Protein AF-A0A640T6I6-F1 (afdb_monomer)

Mean predicted aligned error: 4.87 Å

Secondary structure (DSSP, 8-state):
-HHHHHHHHTTTS-------HHHHHHHHHHHHT--TT--------TT-EEEEEEEE-TTS-EEEEEEEEEE-HHHHHHHTT---

Nearest PDB structures (foldseek):
  7obq-assembly1_v  TM=2.918E-01  e=1.764E+00  Oryctolagus cuniculus
  5f3h-assembly2_K  TM=3.037E-01  e=3.976E+00  Homo sapiens
  7u5p-assembly3_F  TM=2.749E-01  e=8.377E+00  Homo sapiens

pLDDT: mean 90.65, std 7.72, range [59.31, 98.06]

Foldseek 3Di:
DVVVVVCVVQDPHDDDDDDDPVVVVVVCCVQQVPDPPRDDDADADPPFDWDWDQDQDPVRDTHIDGPDGRHPVVVVCVVVVNDD

Organism: NCBI:txid249580

Structure (mmCIF, N/CA/C/O backbone):
data_AF-A0A640T6I6-F1
#
_entry.id   AF-A0A640T6I6-F1
#
loop_
_atom_site.group_PDB
_atom_site.id
_atom_site.type_symbol
_atom_site.label_atom_id
_atom_site.label_alt_id
_atom_site.label_comp_id
_atom_site.label_asym_id
_atom_site.label_entity_id
_atom_site.label_seq_id
_atom_site.pdbx_PDB_ins_code
_atom_site.Cartn_x
_atom_site.Cartn_y
_atom_site.Cartn_z
_atom_site.occupancy
_atom_site.B_iso_or_equiv
_atom_site.auth_seq_id
_atom_site.auth_comp_id
_atom_site.auth_asym_id
_atom_site.auth_atom_id
_atom_site.pdbx_PDB_model_num
ATOM 1 N N . MET A 1 1 ? -11.543 8.622 3.837 1.00 60.59 1 MET A N 1
ATOM 2 C CA . MET A 1 1 ? -12.818 7.989 4.239 1.00 60.59 1 MET A CA 1
ATOM 3 C C . MET A 1 1 ? -13.096 6.722 3.424 1.00 60.59 1 MET A C 1
ATOM 5 O O . MET A 1 1 ? -13.085 5.658 4.017 1.00 60.59 1 MET A O 1
ATOM 9 N N . PHE A 1 2 ? -13.166 6.781 2.085 1.00 82.88 2 PHE A N 1
ATOM 10 C CA . PHE A 1 2 ? -13.449 5.609 1.227 1.00 82.88 2 PHE A CA 1
ATOM 11 C C . PHE A 1 2 ? -12.605 4.343 1.499 1.00 82.88 2 PHE A C 1
ATOM 13 O O . PHE A 1 2 ? -13.165 3.263 1.654 1.00 82.88 2 PHE A O 1
ATOM 20 N N . LEU A 1 3 ? -11.271 4.459 1.587 1.00 85.94 3 LEU A N 1
ATOM 21 C CA . LEU A 1 3 ? -10.396 3.290 1.766 1.00 85.94 3 LEU A CA 1
ATOM 22 C C . LEU A 1 3 ? -10.629 2.568 3.104 1.00 85.94 3 LEU A C 1
ATOM 24 O O . LEU A 1 3 ? -10.684 1.343 3.137 1.00 85.94 3 LEU A O 1
ATOM 28 N N . HIS A 1 4 ? -10.795 3.327 4.190 1.00 88.12 4 HIS A N 1
ATOM 29 C CA . HIS A 1 4 ? -11.092 2.771 5.510 1.00 88.12 4 HIS A CA 1
ATOM 30 C C . HIS A 1 4 ? -12.418 2.006 5.492 1.00 88.12 4 HIS A C 1
ATOM 32 O O . HIS A 1 4 ? -12.471 0.854 5.913 1.00 88.12 4 HIS A O 1
ATOM 38 N N . ASP A 1 5 ? -13.466 2.616 4.936 1.00 90.44 5 ASP A N 1
ATOM 39 C CA . ASP A 1 5 ? -14.792 2.003 4.881 1.00 90.44 5 ASP A CA 1
ATOM 40 C C . ASP A 1 5 ? -14.790 0.721 4.044 1.00 90.44 5 ASP A C 1
ATOM 42 O O . ASP A 1 5 ? -15.461 -0.245 4.407 1.00 90.44 5 ASP A O 1
ATOM 46 N N . LEU A 1 6 ? -14.040 0.689 2.934 1.00 87.88 6 LEU A N 1
ATOM 47 C CA . LEU A 1 6 ? -13.946 -0.507 2.100 1.00 87.88 6 LEU A CA 1
ATOM 48 C C . LEU A 1 6 ? -13.247 -1.649 2.843 1.00 87.88 6 LEU A C 1
ATOM 50 O O . LEU A 1 6 ? -13.734 -2.774 2.838 1.00 87.88 6 LEU A O 1
ATOM 54 N N . ILE A 1 7 ? -12.133 -1.359 3.515 1.00 89.62 7 ILE A N 1
ATOM 55 C CA . ILE A 1 7 ? -11.403 -2.357 4.302 1.00 89.62 7 ILE A CA 1
ATOM 56 C C . ILE A 1 7 ? -12.306 -2.927 5.403 1.00 89.62 7 ILE A C 1
ATOM 58 O O . ILE A 1 7 ? -12.429 -4.144 5.521 1.00 89.62 7 ILE A O 1
ATOM 62 N N . THR A 1 8 ? -13.001 -2.061 6.145 1.00 89.69 8 THR A N 1
ATOM 63 C CA . THR A 1 8 ? -13.895 -2.466 7.239 1.00 89.69 8 THR A CA 1
ATOM 64 C C . THR A 1 8 ? -15.067 -3.326 6.753 1.00 89.69 8 THR A C 1
ATOM 66 O O . THR A 1 8 ? -15.419 -4.307 7.404 1.00 89.69 8 THR A O 1
ATOM 69 N N . ARG A 1 9 ? -15.667 -3.017 5.593 1.00 92.25 9 ARG A N 1
ATOM 70 C CA . ARG A 1 9 ? -16.779 -3.811 5.025 1.00 92.25 9 ARG A CA 1
ATOM 71 C C . ARG A 1 9 ? -16.376 -5.220 4.596 1.00 92.25 9 ARG A C 1
ATOM 73 O O . ARG A 1 9 ? -17.231 -6.095 4.516 1.00 92.25 9 ARG A O 1
ATOM 80 N N . HIS A 1 10 ? -15.100 -5.432 4.304 1.00 90.94 10 HIS A N 1
ATOM 81 C CA . HIS A 1 10 ? -14.563 -6.703 3.823 1.00 90.94 10 HIS A CA 1
ATOM 82 C C . HIS A 1 10 ? -13.599 -7.331 4.837 1.00 90.94 10 HIS A C 1
ATOM 84 O O . HIS A 1 10 ? -12.670 -8.052 4.467 1.00 90.94 10 HIS A O 1
ATOM 90 N N . GLU A 1 11 ? -13.816 -7.050 6.121 1.00 86.56 11 GLU A N 1
ATOM 91 C CA . GLU A 1 11 ? -13.024 -7.595 7.212 1.00 86.56 11 GLU A CA 1
ATOM 92 C C . GLU A 1 11 ? -12.969 -9.134 7.160 1.00 86.56 11 GLU A C 1
ATOM 94 O O . GLU A 1 11 ? -13.971 -9.801 6.907 1.00 86.56 11 GLU A O 1
ATOM 99 N N . GLY A 1 12 ? -11.779 -9.705 7.374 1.00 87.00 12 GLY A N 1
ATOM 100 C CA . GLY A 1 12 ? -11.532 -11.148 7.235 1.00 87.00 12 GLY A CA 1
ATOM 101 C C . GLY A 1 12 ? -11.425 -11.656 5.788 1.00 87.00 12 GLY A C 1
ATOM 102 O O . GLY A 1 12 ? -11.015 -12.796 5.572 1.00 87.00 12 GLY A O 1
ATOM 103 N N . GLY A 1 13 ? -11.745 -10.824 4.794 1.00 91.12 13 GLY A N 1
ATOM 104 C CA . GLY A 1 13 ? -11.582 -11.125 3.376 1.00 91.12 13 GLY A CA 1
ATOM 105 C C . GLY A 1 13 ? -10.206 -10.750 2.818 1.00 91.12 13 GLY A C 1
ATOM 106 O O . GLY A 1 13 ? -9.354 -10.165 3.487 1.00 91.12 13 GLY A O 1
ATOM 107 N N . ARG A 1 14 ? -9.999 -11.064 1.534 1.00 92.62 14 ARG A N 1
ATOM 108 C CA . ARG A 1 14 ? -8.854 -10.585 0.749 1.00 92.62 14 ARG A CA 1
ATOM 109 C C . ARG A 1 14 ? -9.333 -9.521 -0.232 1.00 92.62 14 ARG A C 1
ATOM 111 O O . ARG A 1 14 ? -10.169 -9.809 -1.082 1.00 92.62 14 ARG A O 1
ATOM 118 N N . LEU A 1 15 ? -8.764 -8.323 -0.137 1.00 93.12 15 LEU A N 1
ATOM 119 C CA . LEU A 1 15 ? -9.016 -7.226 -1.067 1.00 93.12 15 LEU A CA 1
ATOM 120 C C . LEU A 1 15 ? -7.791 -6.984 -1.947 1.00 93.12 15 LEU A C 1
ATOM 122 O O . LEU A 1 15 ? -6.655 -7.080 -1.481 1.00 93.12 15 LEU A O 1
ATOM 126 N N . LEU A 1 16 ? -8.037 -6.628 -3.205 1.00 94.25 16 LEU A N 1
ATOM 127 C CA . LEU A 1 16 ? -7.027 -6.130 -4.130 1.00 94.25 16 LEU A CA 1
ATOM 128 C C . LEU A 1 16 ? -7.472 -4.761 -4.639 1.00 94.25 16 LEU A C 1
ATOM 130 O O . LEU A 1 16 ? -8.604 -4.602 -5.089 1.00 94.25 16 LEU A O 1
ATOM 134 N N . PHE A 1 17 ? -6.560 -3.796 -4.594 1.00 93.00 17 PHE A N 1
ATOM 135 C CA . PHE A 1 17 ? -6.763 -2.464 -5.144 1.00 93.00 17 PHE A CA 1
ATOM 136 C C . PHE A 1 17 ? -5.755 -2.233 -6.265 1.00 93.00 17 PHE A C 1
ATOM 138 O O . PHE A 1 17 ? -4.552 -2.356 -6.040 1.00 93.00 17 PHE A O 1
ATOM 145 N N . ALA A 1 18 ? -6.239 -1.861 -7.447 1.00 95.19 18 ALA A N 1
ATOM 146 C CA . ALA A 1 18 ? -5.415 -1.245 -8.479 1.00 95.19 18 ALA A CA 1
ATOM 147 C C . ALA A 1 18 ? -5.572 0.273 -8.344 1.00 95.19 18 ALA A C 1
ATOM 149 O O . ALA A 1 18 ? -6.674 0.798 -8.509 1.00 95.19 18 ALA A O 1
ATOM 150 N N . ALA A 1 19 ? -4.502 0.968 -7.964 1.00 93.62 19 ALA A N 1
ATOM 151 C CA . ALA A 1 19 ? -4.555 2.388 -7.640 1.00 93.62 19 ALA A CA 1
ATOM 152 C C . ALA A 1 19 ? -3.230 3.097 -7.948 1.00 93.62 19 ALA A C 1
ATOM 154 O O . ALA A 1 19 ? -2.215 2.459 -8.221 1.00 93.62 19 ALA A O 1
ATOM 155 N N . HIS A 1 20 ? -3.257 4.427 -7.881 1.00 95.50 20 HIS A N 1
ATOM 156 C CA . HIS A 1 20 ? -2.074 5.272 -8.040 1.00 95.50 20 HIS A CA 1
ATOM 157 C C . HIS A 1 20 ? -1.209 5.271 -6.770 1.00 95.50 20 HIS A C 1
ATOM 159 O O . HIS A 1 20 ? -1.675 4.901 -5.684 1.00 95.50 20 HIS A O 1
ATOM 165 N N . GLY A 1 21 ? 0.042 5.722 -6.902 1.00 94.31 21 GLY A N 1
ATOM 166 C CA . GLY A 1 21 ? 1.012 5.756 -5.805 1.00 94.31 21 GLY A CA 1
ATOM 167 C C . GLY A 1 21 ? 0.501 6.525 -4.589 1.00 94.31 21 GLY A C 1
ATOM 168 O O . GLY A 1 21 ? 0.619 6.049 -3.467 1.00 94.31 21 GLY A O 1
ATOM 169 N N . GLU A 1 22 ? -0.190 7.641 -4.797 1.00 93.94 22 GLU A N 1
ATOM 170 C CA . GLU A 1 22 ? -0.769 8.483 -3.748 1.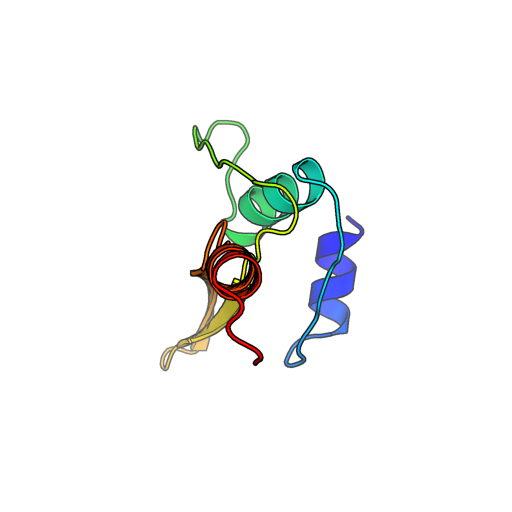00 93.94 22 GLU A CA 1
ATOM 171 C C . GLU A 1 22 ? -1.804 7.729 -2.906 1.00 93.94 22 GLU A C 1
ATOM 173 O O . GLU A 1 22 ? -1.884 7.917 -1.693 1.00 93.94 22 GLU A O 1
ATOM 178 N N . THR A 1 23 ? -2.569 6.821 -3.521 1.00 93.88 23 THR A N 1
ATOM 179 C CA . THR A 1 23 ? -3.525 5.978 -2.785 1.00 93.88 23 THR A CA 1
ATOM 180 C C . THR A 1 23 ? -2.793 4.952 -1.929 1.00 93.88 23 THR A C 1
ATOM 182 O O . THR A 1 23 ? -3.182 4.702 -0.789 1.00 93.88 23 THR A O 1
ATOM 185 N N . VAL A 1 24 ? -1.705 4.384 -2.454 1.00 95.44 24 VAL A N 1
ATOM 186 C CA . VAL A 1 24 ? -0.843 3.472 -1.701 1.00 95.44 24 VAL A CA 1
ATOM 187 C C . VAL A 1 24 ? -0.207 4.208 -0.519 1.00 95.44 24 VAL A C 1
ATOM 189 O O . VAL A 1 24 ? -0.246 3.695 0.596 1.00 95.44 24 VAL A O 1
ATOM 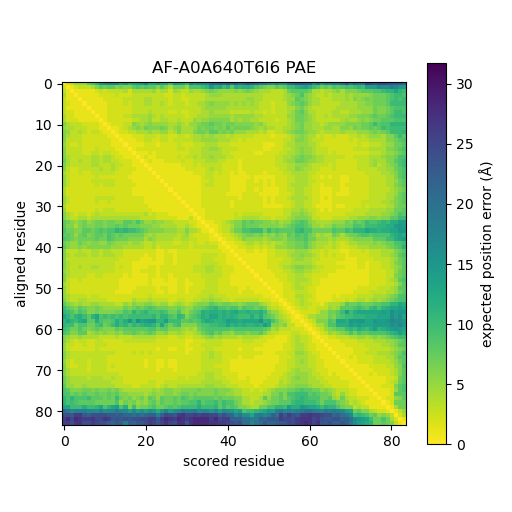192 N N . LEU A 1 25 ? 0.305 5.427 -0.705 1.00 94.50 25 LEU A N 1
ATOM 193 C CA . LEU A 1 25 ? 0.856 6.257 0.376 1.00 94.50 25 LEU A CA 1
ATOM 194 C C . LEU A 1 25 ? -0.196 6.585 1.444 1.00 94.50 25 LEU A C 1
ATOM 196 O O . LEU A 1 25 ? 0.061 6.419 2.637 1.00 94.50 25 LEU A O 1
ATOM 200 N N . ALA A 1 26 ? -1.408 6.962 1.029 1.00 92.19 26 ALA A N 1
ATOM 201 C CA . ALA A 1 26 ? -2.518 7.194 1.950 1.00 92.19 26 ALA A CA 1
ATOM 202 C C . ALA A 1 26 ? -2.877 5.930 2.753 1.00 92.19 26 ALA A C 1
ATOM 204 O O . ALA A 1 26 ? -3.177 6.020 3.944 1.00 92.19 26 ALA A O 1
ATOM 205 N N . ALA A 1 27 ? -2.800 4.746 2.133 1.00 94.81 27 ALA A N 1
ATOM 206 C CA . ALA A 1 27 ? -2.980 3.474 2.827 1.00 94.81 27 ALA A CA 1
ATOM 207 C C . ALA A 1 27 ? -1.894 3.237 3.888 1.00 94.81 27 ALA A C 1
ATOM 209 O O . ALA A 1 27 ? -2.222 2.802 4.987 1.00 94.81 27 ALA A O 1
ATOM 210 N N . HIS A 1 28 ? -0.624 3.562 3.610 1.00 95.94 28 HIS A N 1
ATOM 211 C CA . HIS A 1 28 ? 0.452 3.440 4.605 1.00 95.94 28 HIS A CA 1
ATOM 212 C C . HIS A 1 28 ? 0.183 4.326 5.821 1.00 95.94 28 HIS A C 1
ATOM 214 O O . HIS A 1 28 ? 0.215 3.834 6.947 1.00 95.94 28 HIS A O 1
ATOM 220 N N . ALA A 1 29 ? -0.142 5.603 5.597 1.00 93.81 29 ALA A N 1
ATOM 221 C CA . ALA A 1 29 ? -0.465 6.530 6.678 1.00 93.81 29 ALA A CA 1
ATOM 222 C C . ALA A 1 29 ? -1.651 6.035 7.520 1.00 93.81 29 ALA A C 1
ATOM 224 O O . ALA A 1 29 ? -1.560 5.985 8.746 1.00 93.81 29 ALA A O 1
ATOM 225 N N . LEU A 1 30 ? -2.730 5.593 6.865 1.00 93.38 30 LEU A N 1
ATOM 226 C CA . LEU A 1 30 ? -3.925 5.082 7.534 1.00 93.38 30 LEU A CA 1
ATOM 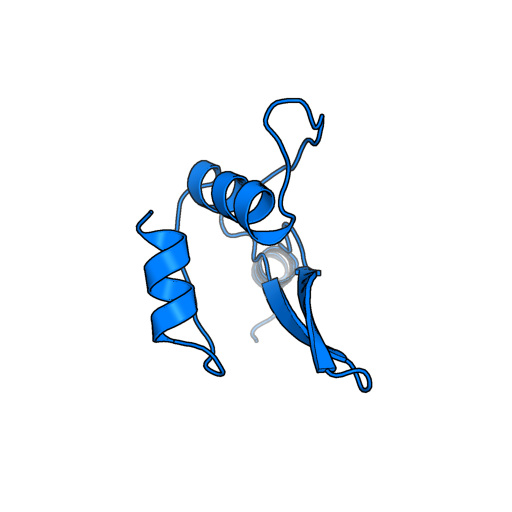227 C C . LEU A 1 30 ? -3.642 3.819 8.360 1.00 93.38 30 LEU A C 1
ATOM 229 O O . LEU A 1 30 ? -4.040 3.742 9.518 1.00 93.38 30 LEU A O 1
ATOM 233 N N . LEU A 1 31 ? -2.989 2.817 7.766 1.00 94.06 31 LEU A N 1
ATOM 234 C CA . LEU A 1 31 ? -2.846 1.488 8.367 1.00 94.06 31 LEU A CA 1
ATOM 235 C C . LEU A 1 31 ? -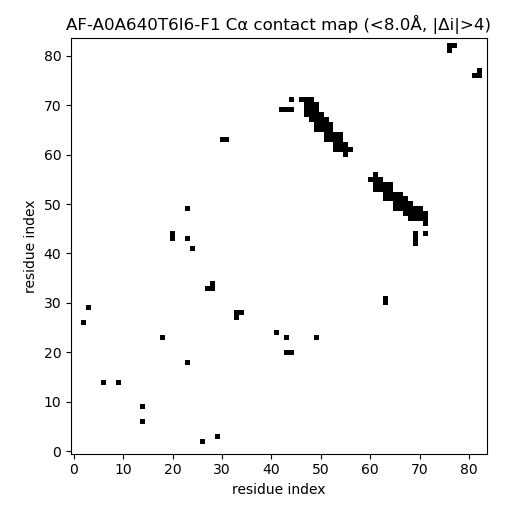1.747 1.435 9.434 1.00 94.06 31 LEU A C 1
ATOM 237 O O . LEU A 1 31 ? -1.864 0.668 10.387 1.00 94.06 31 LEU A O 1
ATOM 241 N N . LEU A 1 32 ? -0.714 2.274 9.323 1.00 93.56 32 LEU A N 1
ATOM 242 C CA . LEU A 1 32 ? 0.287 2.449 10.382 1.00 93.56 32 LEU A CA 1
ATOM 243 C C . LEU A 1 32 ? -0.169 3.418 11.477 1.00 93.56 32 LEU A C 1
ATOM 245 O O . LEU A 1 32 ? 0.485 3.489 12.515 1.00 93.56 32 LEU A O 1
ATOM 249 N N . GLY A 1 33 ? -1.258 4.162 11.257 1.00 93.19 33 GLY A N 1
ATOM 250 C CA . GLY A 1 33 ? -1.692 5.224 12.160 1.00 93.19 33 GLY A CA 1
ATOM 251 C C . GLY A 1 33 ? -0.679 6.368 12.243 1.00 93.19 33 GLY A C 1
ATOM 252 O O . GLY A 1 33 ? -0.453 6.900 13.328 1.00 93.19 33 GLY A O 1
ATOM 253 N N . LEU A 1 34 ? -0.035 6.718 11.121 1.00 93.19 34 LEU A N 1
ATOM 254 C CA . LEU A 1 34 ? 0.922 7.825 11.083 1.00 93.19 34 LEU A CA 1
ATOM 255 C C . LEU A 1 34 ? 0.180 9.140 11.318 1.00 93.19 34 LEU A C 1
ATOM 257 O O . LEU A 1 34 ? -0.802 9.447 10.638 1.00 93.19 34 LEU A O 1
ATOM 261 N N . GLY A 1 35 ? 0.655 9.909 12.294 1.00 89.50 35 GLY A N 1
ATOM 262 C CA . GLY A 1 35 ? 0.122 11.230 12.577 1.00 89.50 35 GLY A CA 1
ATOM 263 C C . GLY A 1 35 ? 0.658 12.280 11.597 1.00 89.50 35 GLY A C 1
ATOM 264 O O . GLY A 1 35 ? 1.653 12.039 10.915 1.00 89.50 35 GLY A O 1
ATOM 265 N N . PRO A 1 36 ? 0.068 13.489 11.573 1.00 84.56 36 PRO A N 1
ATOM 266 C CA . PRO A 1 36 ? 0.517 14.586 10.708 1.00 84.56 36 PRO A CA 1
ATOM 267 C C . PRO A 1 36 ? 1.981 14.998 10.920 1.00 84.56 36 PRO A C 1
ATOM 269 O O . PRO A 1 36 ? 2.607 15.530 10.013 1.00 84.56 36 PRO A O 1
ATOM 272 N N . MET A 1 37 ? 2.515 14.755 12.120 1.00 90.06 37 MET A N 1
ATOM 273 C CA . MET A 1 37 ? 3.891 15.089 12.510 1.00 90.06 37 MET A CA 1
ATOM 274 C C . MET A 1 37 ? 4.860 13.909 12.357 1.00 90.06 37 MET A C 1
ATOM 276 O O . MET A 1 37 ? 6.019 14.011 12.745 1.00 90.06 37 MET A O 1
ATOM 280 N N . THR A 1 38 ? 4.391 12.759 11.870 1.00 91.50 38 THR A N 1
ATOM 281 C CA . THR A 1 38 ? 5.239 11.580 11.702 1.00 91.50 38 THR A CA 1
ATOM 282 C C . THR A 1 38 ? 5.965 11.654 10.365 1.00 91.50 38 THR A C 1
ATOM 284 O O . THR A 1 38 ? 5.346 11.540 9.310 1.00 91.50 38 THR A O 1
ATOM 287 N N . GLU A 1 39 ? 7.287 11.803 10.405 1.00 90.38 39 GLU A N 1
ATOM 288 C CA . GLU A 1 39 ? 8.117 11.759 9.202 1.00 90.38 39 GLU A CA 1
ATOM 289 C C . GLU A 1 39 ? 8.328 10.310 8.748 1.00 90.38 39 GLU A C 1
ATOM 291 O O . GLU A 1 39 ? 9.019 9.524 9.398 1.00 90.38 39 GLU A O 1
ATOM 296 N N . ALA A 1 40 ? 7.718 9.946 7.621 1.00 89.50 40 ALA A N 1
ATOM 297 C CA . ALA A 1 40 ? 7.924 8.663 6.963 1.00 89.50 40 ALA A CA 1
ATOM 298 C C . ALA A 1 40 ? 7.822 8.833 5.443 1.00 89.50 40 ALA A C 1
ATOM 300 O O . ALA A 1 40 ? 6.853 9.397 4.934 1.00 89.50 40 ALA A O 1
ATOM 301 N N . GLY A 1 41 ? 8.821 8.328 4.719 1.00 91.25 41 GLY A N 1
ATOM 302 C CA . GLY A 1 41 ? 8.850 8.315 3.259 1.00 91.25 41 GLY A CA 1
ATOM 303 C C . GLY A 1 41 ? 8.707 6.895 2.724 1.00 91.25 41 GLY A C 1
ATOM 304 O O . GLY A 1 41 ? 9.356 5.977 3.220 1.00 91.25 41 GLY A O 1
ATOM 305 N N . PHE A 1 42 ? 7.887 6.725 1.690 1.00 95.62 42 PHE A N 1
ATOM 306 C CA . PHE A 1 42 ? 7.718 5.455 0.985 1.00 95.62 42 PHE A CA 1
ATOM 307 C C . PHE A 1 42 ? 7.822 5.697 -0.517 1.00 95.62 42 PHE A C 1
ATOM 309 O O . PHE A 1 42 ? 7.323 6.703 -1.023 1.00 95.62 42 PHE A O 1
ATOM 316 N N . THR A 1 43 ? 8.447 4.771 -1.237 1.00 97.06 43 THR A N 1
ATOM 317 C CA . THR A 1 43 ? 8.522 4.819 -2.699 1.00 97.06 43 THR A CA 1
ATOM 318 C C . THR A 1 43 ? 7.532 3.831 -3.295 1.00 97.06 43 THR A C 1
ATOM 320 O O . THR A 1 43 ? 7.307 2.747 -2.765 1.00 97.06 43 THR A O 1
ATOM 323 N N . VAL A 1 44 ? 6.902 4.201 -4.406 1.00 97.69 44 VAL A N 1
ATOM 324 C CA . VAL A 1 44 ? 5.958 3.322 -5.100 1.00 97.69 44 VAL A CA 1
ATOM 325 C C . VAL A 1 44 ? 6.313 3.309 -6.576 1.00 97.69 44 VAL A C 1
ATOM 327 O O . VAL A 1 44 ? 6.189 4.318 -7.264 1.00 97.69 44 VAL A O 1
ATOM 330 N N . SER A 1 45 ? 6.784 2.160 -7.046 1.00 97.69 45 SER A N 1
ATOM 331 C CA . SER A 1 45 ? 7.108 1.918 -8.451 1.00 97.69 45 SER A CA 1
ATOM 332 C C . SER A 1 45 ? 5.859 1.507 -9.225 1.00 97.69 45 SER A C 1
ATOM 334 O O . SER A 1 45 ? 4.919 0.938 -8.665 1.00 97.69 45 SER A O 1
ATOM 336 N N . HIS A 1 46 ? 5.856 1.741 -10.537 1.00 96.19 46 HIS A N 1
ATOM 337 C CA . HIS A 1 46 ? 4.776 1.268 -11.399 1.00 96.19 46 HIS A CA 1
ATOM 338 C C . HIS A 1 46 ? 4.615 -0.250 -11.316 1.00 96.19 46 HIS A C 1
ATOM 340 O O . HIS A 1 46 ? 5.598 -0.990 -11.312 1.00 96.19 46 HIS A O 1
ATOM 346 N N . ALA A 1 47 ? 3.354 -0.684 -11.253 1.00 96.00 47 ALA A N 1
ATOM 347 C CA . ALA A 1 47 ? 2.954 -2.083 -11.132 1.00 96.00 47 ALA A CA 1
ATOM 348 C C . ALA A 1 47 ? 3.575 -2.831 -9.935 1.00 96.00 47 ALA A C 1
ATOM 350 O O . ALA A 1 47 ? 3.547 -4.056 -9.905 1.00 96.00 47 ALA A O 1
ATOM 351 N N . SER A 1 48 ? 4.106 -2.131 -8.928 1.00 97.75 48 SER A N 1
ATOM 352 C CA . SER A 1 48 ? 4.582 -2.797 -7.721 1.00 97.75 48 SER A CA 1
ATOM 353 C C . SER A 1 48 ? 3.421 -3.291 -6.858 1.00 97.75 48 SER A C 1
ATOM 355 O O . SER A 1 48 ? 2.340 -2.700 -6.807 1.00 97.75 48 SER A O 1
ATOM 357 N N . VAL A 1 49 ? 3.643 -4.401 -6.158 1.00 97.75 49 VAL A N 1
ATOM 358 C CA . VAL A 1 49 ? 2.664 -4.999 -5.252 1.00 97.75 49 VAL A CA 1
ATOM 359 C C . VAL A 1 49 ? 3.025 -4.632 -3.817 1.00 97.75 49 VAL A C 1
ATOM 361 O O . VAL A 1 49 ? 4.128 -4.887 -3.340 1.00 97.75 49 VAL A O 1
ATOM 364 N N . THR A 1 50 ? 2.067 -4.051 -3.099 1.00 98.06 50 THR A N 1
ATOM 365 C CA . THR A 1 50 ? 2.158 -3.813 -1.653 1.00 98.06 50 THR A CA 1
ATOM 366 C C . THR A 1 50 ? 1.103 -4.662 -0.957 1.00 98.06 50 THR A C 1
ATOM 368 O O . THR A 1 50 ? -0.063 -4.649 -1.351 1.00 98.06 50 THR A O 1
ATOM 371 N N . ARG A 1 51 ? 1.501 -5.417 0.070 1.00 97.25 51 ARG A N 1
ATOM 372 C CA . ARG A 1 51 ? 0.617 -6.318 0.811 1.00 97.25 51 ARG A CA 1
ATOM 373 C C . ARG A 1 51 ? 0.552 -5.926 2.276 1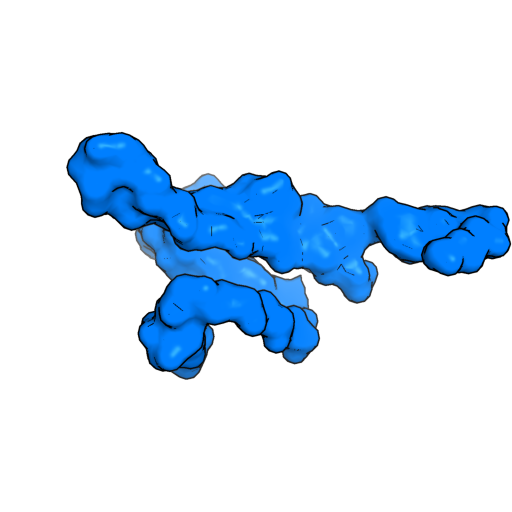.00 97.25 51 ARG A C 1
ATOM 375 O O . ARG A 1 51 ? 1.563 -5.892 2.973 1.00 97.25 51 ARG A O 1
ATOM 382 N N . TRP A 1 52 ? -0.678 -5.742 2.734 1.00 96.69 52 TRP A N 1
ATOM 383 C CA . TRP A 1 52 ? -1.022 -5.577 4.136 1.00 96.69 52 TRP A CA 1
ATOM 384 C C . TRP A 1 52 ? -1.711 -6.826 4.664 1.00 96.69 52 TRP A C 1
ATOM 386 O O . TRP A 1 52 ? -2.452 -7.493 3.940 1.00 96.69 52 TRP A O 1
ATOM 396 N N . GLN A 1 53 ? -1.479 -7.127 5.935 1.00 94.38 53 GLN A N 1
ATOM 397 C CA . GLN A 1 53 ? -2.166 -8.190 6.654 1.00 94.38 53 GLN A CA 1
ATOM 398 C C . GLN A 1 53 ? -2.747 -7.632 7.949 1.00 94.38 53 GLN A C 1
ATOM 400 O O . GLN A 1 53 ? -2.050 -6.954 8.704 1.00 94.38 53 GLN A O 1
ATOM 405 N N . HIS A 1 54 ? -4.019 -7.922 8.215 1.00 92.38 54 HIS A N 1
ATOM 406 C CA . HIS A 1 54 ? -4.637 -7.592 9.492 1.00 92.38 54 HIS A CA 1
ATOM 407 C C . HIS A 1 54 ? -4.337 -8.719 10.481 1.00 92.38 54 HIS A C 1
ATOM 409 O O . HIS A 1 54 ? -5.037 -9.729 10.530 1.00 92.38 54 HIS A O 1
ATOM 415 N N . HIS A 1 55 ? -3.241 -8.588 11.222 1.00 88.06 55 HIS A N 1
ATOM 416 C CA . HIS A 1 55 ? -2.801 -9.616 12.150 1.00 88.06 55 HIS A CA 1
ATOM 417 C C . HIS A 1 55 ? -3.623 -9.565 13.443 1.00 88.06 55 HIS A C 1
ATOM 419 O O . HIS A 1 55 ? -3.746 -8.513 14.075 1.00 88.06 55 HIS A O 1
ATOM 425 N N . HIS A 1 56 ? -4.149 -10.722 13.846 1.00 86.44 56 HIS A N 1
ATOM 426 C CA . HIS A 1 56 ? -4.707 -10.971 15.175 1.00 86.44 56 HIS A CA 1
ATOM 427 C C . HIS A 1 56 ? -3.681 -11.754 15.982 1.00 86.44 56 HIS A C 1
ATOM 429 O O . HIS A 1 56 ? -3.351 -12.886 15.627 1.00 86.44 56 HIS A O 1
ATOM 435 N N . ASN A 1 57 ? -3.168 -11.165 17.060 1.00 81.44 57 ASN A N 1
ATOM 436 C CA . ASN A 1 57 ? -2.251 -11.884 17.937 1.00 81.44 57 ASN A CA 1
ATOM 437 C C . ASN A 1 57 ? -3.012 -12.729 18.978 1.00 81.44 57 ASN A C 1
ATOM 439 O O . ASN A 1 57 ? -4.210 -12.558 19.201 1.00 81.44 57 ASN A O 1
ATOM 443 N N . ARG A 1 58 ? -2.299 -13.634 19.666 1.00 80.38 58 ARG A N 1
ATOM 444 C CA . ARG A 1 58 ? -2.886 -14.501 20.713 1.00 80.38 58 ARG A CA 1
ATOM 445 C C . ARG A 1 58 ? -3.455 -13.732 21.914 1.00 80.38 58 ARG A C 1
ATOM 447 O O . ARG A 1 58 ? -4.180 -14.318 22.705 1.00 80.38 58 ARG A O 1
ATOM 454 N N . LEU A 1 59 ? -3.122 -12.449 22.052 1.00 86.25 59 LEU A N 1
ATOM 455 C CA . LEU A 1 59 ? -3.612 -11.554 23.102 1.00 86.25 59 LEU A CA 1
ATOM 456 C C . LEU A 1 59 ? -4.871 -10.780 22.665 1.00 86.25 59 LEU A C 1
ATOM 458 O O . LEU A 1 59 ? -5.301 -9.872 23.369 1.00 86.25 59 LEU A O 1
ATOM 462 N N . GLY A 1 60 ? -5.447 -11.100 21.499 1.00 81.94 60 GLY A N 1
ATOM 463 C CA . GLY A 1 60 ? -6.648 -10.449 20.969 1.00 81.94 60 GLY A CA 1
ATOM 464 C C . GLY A 1 60 ? -6.406 -9.056 20.381 1.00 81.94 60 GLY A C 1
ATOM 465 O O . GLY A 1 60 ? -7.360 -8.342 20.078 1.00 81.94 60 GLY A O 1
ATOM 466 N N . GLN A 1 61 ? -5.148 -8.643 20.208 1.00 84.38 61 GLN A N 1
ATOM 467 C CA . GLN A 1 61 ? -4.823 -7.355 19.606 1.00 84.38 61 GLN A CA 1
ATOM 468 C C . GLN A 1 61 ? -4.833 -7.463 18.085 1.00 84.38 61 GLN A C 1
ATOM 470 O O . GLN A 1 61 ? -4.295 -8.407 17.497 1.00 84.38 61 GLN A O 1
ATOM 475 N N . ARG A 1 62 ? -5.413 -6.439 17.462 1.00 86.56 62 ARG A N 1
ATOM 476 C CA . ARG A 1 62 ? -5.523 -6.298 16.014 1.00 86.56 62 ARG A CA 1
ATOM 477 C C . ARG A 1 62 ? -4.536 -5.256 15.543 1.00 86.56 62 ARG A C 1
ATOM 479 O O . ARG A 1 62 ? -4.576 -4.118 16.009 1.00 86.56 62 ARG A O 1
ATOM 486 N N . ARG A 1 63 ? -3.646 -5.641 14.637 1.00 90.81 63 ARG A N 1
ATOM 487 C CA . ARG A 1 63 ? -2.652 -4.725 14.089 1.00 90.81 63 ARG A CA 1
ATOM 488 C C . ARG A 1 63 ? -2.468 -4.959 12.604 1.00 90.81 63 ARG A C 1
ATOM 490 O O . ARG A 1 63 ? -2.312 -6.093 12.158 1.00 90.81 63 ARG A O 1
ATOM 497 N N . TRP A 1 64 ? -2.436 -3.874 11.847 1.00 94.06 64 TRP A N 1
ATOM 498 C CA . TRP A 1 64 ? -2.012 -3.918 10.458 1.00 94.06 64 TRP A CA 1
ATOM 499 C C . TRP A 1 64 ? -0.505 -4.123 10.363 1.00 94.06 64 TRP A C 1
ATOM 501 O O . TRP A 1 64 ? 0.281 -3.431 11.010 1.00 94.06 64 TRP A O 1
ATOM 511 N N . MET A 1 65 ? -0.111 -5.091 9.546 1.00 94.81 65 MET A N 1
ATOM 512 C CA . MET A 1 65 ? 1.275 -5.413 9.251 1.00 94.81 65 MET A CA 1
ATOM 513 C C . MET A 1 65 ? 1.555 -5.204 7.769 1.00 94.81 65 MET A C 1
ATOM 515 O O . MET A 1 65 ? 0.847 -5.748 6.919 1.00 94.81 65 MET A O 1
ATOM 519 N N . LEU A 1 66 ? 2.597 -4.430 7.475 1.00 96.25 66 LEU A N 1
ATOM 520 C CA . LEU A 1 66 ? 3.139 -4.285 6.130 1.00 96.25 66 LEU A CA 1
ATOM 521 C C . LEU A 1 66 ? 4.010 -5.507 5.833 1.00 96.25 66 LEU A C 1
ATOM 523 O O . LEU A 1 66 ? 5.166 -5.559 6.237 1.00 96.25 66 LEU A O 1
ATOM 527 N N . ASP A 1 67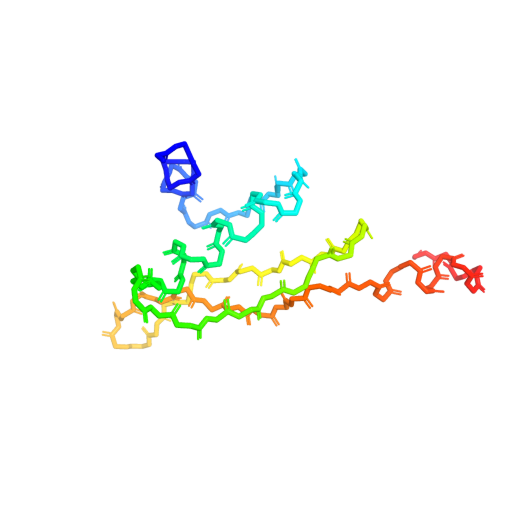 ? 3.427 -6.508 5.182 1.00 96.38 67 ASP A N 1
ATOM 528 C CA . ASP A 1 67 ? 4.102 -7.770 4.854 1.00 96.38 67 ASP A CA 1
ATOM 529 C C . ASP A 1 67 ? 5.057 -7.603 3.668 1.00 96.38 67 ASP A C 1
ATOM 531 O O . ASP A 1 67 ? 6.161 -8.141 3.661 1.00 96.38 67 ASP A O 1
ATOM 535 N N . ARG A 1 68 ? 4.640 -6.827 2.661 1.00 97.06 68 ARG A N 1
ATOM 536 C CA . ARG A 1 68 ? 5.481 -6.457 1.518 1.00 97.06 68 ARG A CA 1
ATOM 537 C C . ARG A 1 68 ? 5.192 -5.043 1.071 1.00 97.06 68 ARG A C 1
ATOM 539 O O . ARG A 1 68 ? 4.035 -4.632 1.028 1.00 97.06 68 ARG A O 1
ATOM 546 N N . HIS A 1 69 ? 6.235 -4.349 0.650 1.00 97.75 69 HIS A N 1
ATOM 547 C CA . HIS A 1 69 ? 6.161 -3.004 0.112 1.00 97.75 69 HIS A CA 1
ATOM 548 C C . HIS A 1 69 ? 6.914 -2.938 -1.210 1.00 97.75 69 HIS A C 1
ATOM 550 O O . HIS A 1 69 ? 8.033 -3.439 -1.296 1.00 97.75 69 HIS A O 1
ATOM 556 N N . ASN A 1 70 ? 6.304 -2.295 -2.208 1.00 97.62 70 ASN A N 1
ATOM 557 C CA . ASN A 1 70 ? 6.947 -1.980 -3.483 1.00 97.62 70 ASN A CA 1
ATOM 558 C C . ASN A 1 70 ? 7.578 -3.207 -4.192 1.00 97.62 70 ASN A C 1
ATOM 560 O O . ASN A 1 70 ? 8.626 -3.094 -4.823 1.00 97.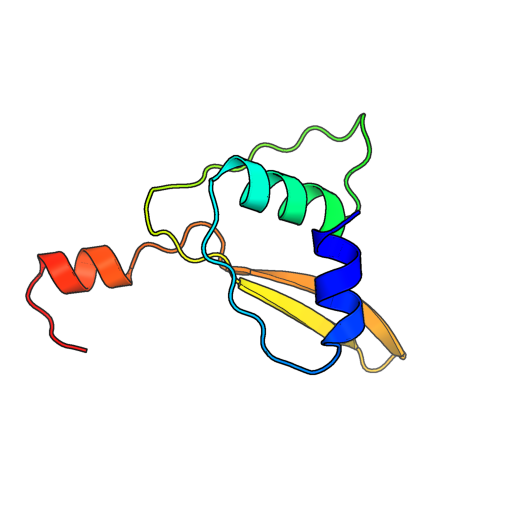62 70 ASN A O 1
ATOM 564 N N . ASP A 1 71 ? 6.942 -4.382 -4.090 1.00 97.81 71 ASP A N 1
ATOM 565 C CA . ASP A 1 71 ? 7.444 -5.642 -4.658 1.00 97.81 71 ASP A CA 1
ATOM 566 C C . ASP A 1 71 ? 7.240 -5.673 -6.181 1.00 97.81 71 ASP A C 1
ATOM 568 O O . ASP A 1 71 ? 6.111 -5.693 -6.679 1.00 97.81 71 ASP A O 1
ATOM 572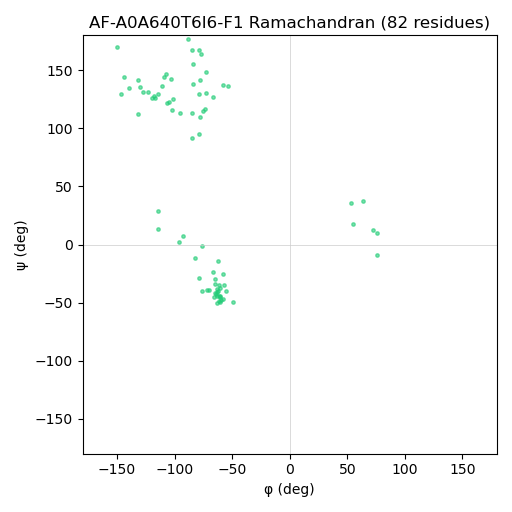 N N . THR A 1 72 ? 8.342 -5.692 -6.925 1.00 97.56 72 THR A N 1
ATOM 573 C CA . THR A 1 72 ? 8.380 -5.750 -8.393 1.00 97.56 72 THR A CA 1
ATOM 574 C C . THR A 1 72 ? 8.986 -7.052 -8.918 1.00 97.56 72 THR A C 1
ATOM 576 O O . THR A 1 72 ? 9.273 -7.154 -10.110 1.00 97.56 72 THR A O 1
ATOM 579 N N . ALA A 1 73 ? 9.157 -8.081 -8.077 1.00 96.12 73 ALA A N 1
ATOM 580 C CA . ALA A 1 73 ? 9.835 -9.322 -8.470 1.00 96.12 73 ALA A CA 1
ATOM 581 C C . ALA A 1 73 ? 9.179 -10.005 -9.685 1.00 96.12 73 ALA A C 1
ATOM 583 O O . ALA A 1 73 ? 9.862 -10.551 -10.549 1.00 96.12 73 ALA A O 1
ATOM 584 N N . HIS A 1 74 ? 7.852 -9.914 -9.796 1.00 94.00 74 HIS A N 1
ATOM 585 C CA . HIS A 1 74 ? 7.097 -10.435 -10.936 1.00 94.00 74 HIS A CA 1
ATOM 586 C C . HIS A 1 74 ? 7.415 -9.713 -12.260 1.00 94.00 74 HIS A C 1
ATOM 588 O O . HIS A 1 74 ? 7.359 -10.339 -13.315 1.00 94.00 74 HIS A O 1
ATOM 594 N N . LEU A 1 75 ? 7.794 -8.428 -12.225 1.00 95.38 75 LEU A N 1
ATOM 595 C CA . LEU A 1 75 ? 8.223 -7.684 -13.416 1.00 95.38 75 LEU A CA 1
ATOM 596 C C . LEU A 1 75 ? 9.598 -8.157 -13.891 1.00 95.38 75 LEU A C 1
ATOM 598 O O . LEU A 1 75 ? 9.816 -8.302 -15.091 1.00 95.38 75 LEU A O 1
ATOM 602 N N . ALA A 1 76 ? 10.509 -8.442 -12.956 1.00 90.50 76 ALA A N 1
ATOM 603 C CA . ALA A 1 76 ? 11.815 -9.008 -13.281 1.00 90.50 76 ALA A CA 1
ATOM 604 C C . ALA A 1 76 ? 11.683 -10.417 -13.881 1.00 90.50 76 ALA A C 1
ATOM 606 O O . ALA A 1 76 ? 12.338 -10.723 -14.874 1.00 90.50 76 ALA A O 1
ATOM 607 N N . ALA A 1 77 ? 10.794 -11.249 -13.328 1.00 90.31 77 ALA A N 1
ATOM 608 C CA . ALA A 1 77 ? 10.486 -12.567 -13.881 1.00 90.31 77 ALA A CA 1
ATOM 609 C C . ALA A 1 77 ? 9.923 -12.471 -15.311 1.00 90.31 77 ALA A C 1
ATOM 611 O O . ALA A 1 77 ? 10.395 -13.178 -16.202 1.00 90.31 77 ALA A O 1
ATOM 612 N N . LEU A 1 78 ? 8.989 -11.540 -15.548 1.00 90.31 78 LEU A N 1
ATOM 613 C CA . LEU A 1 78 ? 8.423 -11.290 -16.875 1.00 90.31 78 LEU A CA 1
ATOM 614 C C . LEU A 1 78 ? 9.500 -10.848 -17.878 1.00 90.31 78 LEU A C 1
ATOM 616 O O . LEU A 1 78 ? 9.549 -11.356 -18.995 1.00 90.31 78 LEU A O 1
ATOM 620 N N . ALA A 1 79 ? 10.391 -9.940 -17.470 1.00 88.00 79 ALA A N 1
ATOM 621 C CA . ALA A 1 79 ? 11.497 -9.475 -18.305 1.00 88.00 79 ALA A CA 1
ATOM 622 C C . ALA A 1 79 ? 12.511 -10.589 -18.619 1.00 88.00 79 ALA A C 1
ATOM 624 O O . ALA A 1 79 ? 13.067 -10.625 -19.713 1.00 88.00 79 ALA A O 1
ATOM 625 N N . ALA A 1 80 ? 12.725 -11.518 -17.685 1.00 86.19 80 ALA A N 1
ATOM 626 C CA . ALA A 1 80 ? 13.581 -12.687 -17.874 1.00 86.19 80 ALA A CA 1
ATOM 627 C C . ALA A 1 80 ? 12.937 -13.792 -18.738 1.00 86.19 80 ALA A C 1
ATOM 629 O O . ALA A 1 80 ? 13.566 -14.823 -18.970 1.00 86.19 80 ALA A O 1
ATOM 630 N N . GLY A 1 81 ? 11.695 -13.608 -19.204 1.00 81.12 81 GLY A N 1
ATOM 631 C CA . GLY A 1 81 ? 10.965 -14.610 -19.983 1.00 81.12 81 GLY A CA 1
ATOM 632 C C . GLY A 1 81 ? 10.489 -15.812 -19.161 1.00 81.12 81 GLY A C 1
ATOM 633 O O . GLY A 1 81 ? 10.073 -16.817 -19.736 1.00 81.12 81 GLY A O 1
ATOM 634 N N . ALA A 1 82 ? 10.536 -15.728 -17.828 1.00 69.88 82 ALA A N 1
ATOM 635 C CA . ALA A 1 82 ? 9.966 -16.750 -16.963 1.00 69.88 82 ALA A CA 1
ATOM 636 C C . ALA A 1 82 ? 8.435 -16.627 -17.001 1.00 69.88 82 ALA A C 1
ATOM 638 O O . ALA A 1 82 ? 7.870 -15.601 -16.619 1.00 69.88 82 ALA A O 1
ATOM 639 N N . THR A 1 83 ? 7.759 -17.663 -17.496 1.00 60.47 83 THR A N 1
ATOM 640 C CA . THR A 1 83 ? 6.298 -17.780 -17.402 1.00 60.47 83 THR A CA 1
ATOM 641 C C . THR A 1 83 ? 5.920 -18.245 -15.987 1.00 60.47 83 THR A C 1
ATOM 643 O O . THR A 1 83 ? 6.672 -19.037 -15.413 1.00 60.47 83 THR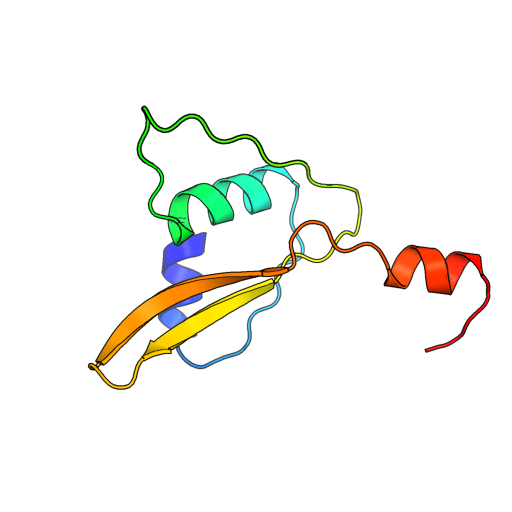 A O 1
ATOM 646 N N . PRO A 1 84 ? 4.827 -17.717 -15.397 1.00 59.31 84 PRO A N 1
ATOM 647 C CA . PRO A 1 84 ? 4.392 -18.080 -14.047 1.00 59.31 84 PRO A CA 1
ATOM 648 C C . PRO A 1 84 ? 3.967 -19.546 -13.922 1.00 59.31 84 PRO A C 1
ATOM 650 O O . PRO A 1 84 ? 3.499 -20.121 -14.932 1.00 59.31 84 PRO A O 1
#

Sequence (84 aa):
MFLHDLITRHEGGRLLFAAHGETVLAAHALLLGLGPMTEAGFTVSHASVTRWQHHHNRLGQRRWMLDRHNDTAHLAALAAGATP

Solvent-accessible surface area (backbone atoms only — not comparable to full-atom values): 5534 Å² total; per-residue (Å²): 111,70,69,60,55,54,51,62,76,44,64,96,60,88,86,86,82,91,75,57,58,68,58,55,53,52,46,50,36,62,56,70,63,57,53,98,86,57,90,79,88,85,78,68,57,89,90,35,45,66,41,77,41,81,43,72,47,98,86,75,49,78,44,64,38,80,78,41,70,51,43,46,66,69,56,56,35,52,74,70,67,52,76,133

Radius of gyration: 14.82 Å; Cα contacts (8 Å, |Δi|>4): 63; chains: 1; bounding box: 30×33×43 Å

InterPro domains:
  IPR013078 Histidine phosphatase superfamily, clade-1 [PF00300] (2-64)
  IPR029033 Histidine phosphatase superfamily [G3DSA:3.40.50.1240] (1-82)
  IPR029033 Histidine phosphatase superfamily [SSF53254] (2-77)